Protein AF-A0A143XAM2-F1 (afdb_monomer_lite)

Secondary structure (DSSP, 8-state):
--S-TTS---EEEEEE-GGG-EEEEEE-SSSEEEEEESSS--EEEEEETTEEEETTEEEEEE--TTEEEEE-TTS-EEEEE--TT-PEE-

Sequence (90 aa):
MFGNNNQPQSGIRTFFGSKGNVSTVFGSSSNMFTVVGSGDHNGAYFRNGNMISGPDGIHTVIGDGPMKTVFGPHGEIHTIIENDFGGTVL

pLDDT: mean 74.68, std 15.08, range [40.94, 92.0]

Foldseek 3Di:
DQDDPPDLPQDKDWDAAPPRKIWIWGDGSAQKIAIDIPDDQGGIWGDDPQWIQDPQGIWGWDDDDQWIWIQDPVGDIWIWGDDVRHTYID

Radius of gyration: 12.22 Å; chains: 1; bounding box: 31×24×29 Å

Structure (mmCIF, N/CA/C/O backbone):
data_AF-A0A143XAM2-F1
#
_entry.id   AF-A0A143XAM2-F1
#
loop_
_atom_site.group_PDB
_atom_site.id
_atom_site.type_symbol
_atom_site.label_atom_id
_atom_site.label_alt_id
_atom_site.label_comp_id
_atom_site.label_asym_id
_atom_site.label_entity_id
_atom_site.label_seq_id
_atom_site.pdbx_PDB_ins_code
_atom_site.Cartn_x
_atom_site.Cartn_y
_atom_site.Cartn_z
_atom_site.occupancy
_atom_site.B_iso_or_equiv
_atom_site.auth_seq_id
_atom_site.auth_comp_id
_atom_site.auth_asym_id
_atom_site.auth_atom_id
_atom_site.pdbx_PDB_model_num
ATOM 1 N N . MET A 1 1 ? -2.419 0.609 10.483 1.00 51.78 1 MET A N 1
ATOM 2 C CA . MET A 1 1 ? -2.346 0.520 9.001 1.00 51.78 1 MET A CA 1
ATOM 3 C C . MET A 1 1 ? -2.132 -0.904 8.545 1.00 51.78 1 MET A C 1
ATOM 5 O O . MET A 1 1 ? -2.719 -1.291 7.543 1.00 51.78 1 MET A O 1
ATOM 9 N N . PHE A 1 2 ? -1.423 -1.704 9.338 1.00 51.66 2 PHE A N 1
ATOM 10 C CA . PHE A 1 2 ? -1.501 -3.148 9.241 1.00 51.66 2 PHE A CA 1
ATOM 11 C C . PHE A 1 2 ? -2.050 -3.799 10.522 1.00 51.66 2 PHE A C 1
ATOM 13 O O . PHE A 1 2 ? -2.503 -4.937 10.455 1.00 51.66 2 PHE A O 1
ATOM 20 N N . GLY A 1 3 ? -2.127 -3.055 11.627 1.00 41.06 3 GLY A N 1
ATOM 21 C CA . GLY A 1 3 ? -2.806 -3.459 12.862 1.00 41.06 3 GLY A CA 1
ATOM 22 C C . GLY A 1 3 ? -4.297 -3.829 12.755 1.00 41.06 3 GLY A C 1
ATOM 23 O O . GLY A 1 3 ? -4.972 -3.544 11.765 1.00 41.06 3 GLY A O 1
ATOM 24 N N . ASN A 1 4 ? -4.754 -4.489 13.823 1.00 40.94 4 ASN A N 1
ATOM 25 C CA . ASN A 1 4 ? -6.019 -5.206 14.006 1.00 40.94 4 ASN A CA 1
ATOM 26 C C . ASN A 1 4 ? -7.280 -4.437 13.547 1.00 40.94 4 ASN A C 1
ATOM 28 O O . ASN A 1 4 ? -7.440 -3.248 13.815 1.00 40.94 4 ASN A O 1
ATOM 32 N N . ASN A 1 5 ? -8.214 -5.161 12.926 1.00 46.66 5 ASN A N 1
ATOM 33 C CA . ASN A 1 5 ? -9.402 -4.664 12.215 1.00 46.66 5 ASN A CA 1
ATOM 34 C C . ASN A 1 5 ? -10.501 -4.077 13.137 1.00 46.66 5 ASN A C 1
ATOM 36 O O . ASN A 1 5 ? -11.595 -3.776 12.670 1.00 46.66 5 ASN A O 1
ATOM 40 N N . ASN A 1 6 ? -10.224 -3.924 14.438 1.00 41.03 6 ASN A N 1
ATOM 41 C CA . ASN A 1 6 ? -11.198 -3.559 15.475 1.00 41.03 6 ASN A CA 1
ATOM 42 C C . ASN A 1 6 ? -11.092 -2.109 15.978 1.00 41.03 6 ASN A C 1
ATOM 44 O O . ASN A 1 6 ? -11.759 -1.752 16.947 1.00 41.03 6 ASN A O 1
ATOM 48 N N . GLN A 1 7 ? -10.296 -1.249 15.338 1.00 45.28 7 GLN A N 1
ATOM 49 C CA . GLN A 1 7 ? -10.312 0.188 15.623 1.00 45.28 7 GLN A CA 1
ATOM 50 C C . GLN A 1 7 ? -10.464 0.994 14.330 1.00 45.28 7 GLN A C 1
ATOM 52 O O . GLN A 1 7 ? -9.670 0.801 13.406 1.00 45.28 7 GLN A O 1
ATOM 57 N N . PRO A 1 8 ? -11.426 1.934 14.253 1.00 43.12 8 PRO A N 1
ATOM 58 C CA . PRO A 1 8 ? -11.498 2.882 13.153 1.00 43.12 8 PRO A CA 1
ATOM 59 C C . PRO A 1 8 ? -10.297 3.829 13.260 1.00 43.12 8 PRO A C 1
ATOM 61 O O . PRO A 1 8 ? -10.344 4.857 13.929 1.00 43.12 8 PRO A O 1
ATOM 64 N N . GLN A 1 9 ? -9.177 3.463 12.636 1.00 55.53 9 GLN A N 1
ATOM 65 C CA . GLN A 1 9 ? -7.953 4.263 12.627 1.00 55.53 9 GLN A CA 1
ATOM 66 C C . GLN A 1 9 ? -8.054 5.403 11.599 1.00 55.53 9 GLN A C 1
ATOM 68 O O . GLN A 1 9 ? -7.260 5.469 10.661 1.00 55.53 9 GLN A O 1
ATOM 73 N N . SER A 1 10 ? -9.008 6.319 11.790 1.00 56.28 10 SER A N 1
ATOM 74 C CA . SER A 1 10 ? -8.892 7.661 11.212 1.00 56.28 10 SER A CA 1
ATOM 75 C C . SER A 1 10 ? -7.705 8.346 11.887 1.00 56.28 10 SER A C 1
ATOM 77 O O . SER A 1 10 ? -7.696 8.491 13.109 1.00 56.28 10 SER A O 1
ATOM 79 N N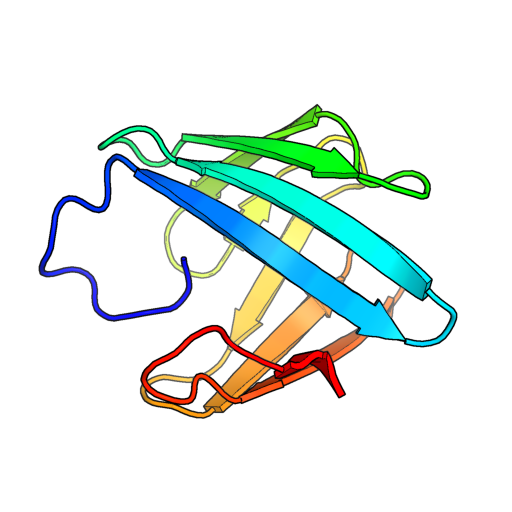 . GLY A 1 11 ? -6.675 8.718 11.129 1.00 69.94 11 GLY A N 1
ATOM 80 C CA . GLY A 1 11 ? -5.473 9.306 11.714 1.00 69.94 11 GLY A CA 1
ATOM 81 C C . GLY A 1 11 ? -4.318 9.486 10.737 1.00 69.94 11 GLY A C 1
ATOM 82 O O . GLY A 1 11 ? -4.225 8.810 9.711 1.00 69.94 11 GLY A O 1
ATOM 83 N N . ILE A 1 12 ? -3.425 10.407 11.093 1.00 78.50 12 ILE A N 1
ATOM 84 C CA . ILE A 1 12 ? -2.189 10.699 10.366 1.00 78.50 12 ILE A CA 1
ATOM 85 C C . ILE A 1 12 ? -1.067 9.879 11.005 1.00 78.50 12 ILE A C 1
ATOM 87 O O . ILE A 1 12 ? -0.912 9.890 12.226 1.00 78.50 12 ILE A O 1
ATOM 91 N N . ARG A 1 13 ? -0.288 9.159 10.197 1.00 76.75 13 ARG A N 1
ATOM 92 C CA . ARG A 1 13 ? 0.908 8.431 10.646 1.00 76.75 13 ARG A CA 1
ATOM 93 C C . ARG A 1 13 ? 2.089 8.764 9.755 1.00 76.75 13 ARG A C 1
ATOM 95 O O . ARG A 1 13 ? 1.962 8.686 8.540 1.00 76.75 13 ARG A O 1
ATOM 102 N N . THR A 1 14 ? 3.235 9.063 10.350 1.00 78.06 14 THR A N 1
ATOM 103 C CA . THR A 1 14 ? 4.485 9.283 9.617 1.00 78.06 14 THR A CA 1
ATOM 104 C C . THR A 1 14 ? 5.428 8.111 9.859 1.00 78.06 14 THR A C 1
ATOM 106 O O . THR A 1 14 ? 5.632 7.702 10.999 1.00 78.06 14 THR A O 1
ATOM 109 N N . PHE A 1 15 ? 5.981 7.570 8.780 1.00 74.44 15 PHE A N 1
ATOM 110 C CA . PHE A 1 15 ? 6.932 6.470 8.759 1.00 74.44 15 PHE A CA 1
ATOM 111 C C . PHE A 1 15 ? 8.276 6.980 8.246 1.00 74.44 15 PHE A C 1
ATOM 113 O O . PHE A 1 15 ? 8.352 7.660 7.218 1.00 74.44 15 PHE A O 1
ATOM 120 N N . PHE A 1 16 ? 9.337 6.619 8.959 1.00 74.25 16 PHE A N 1
ATOM 121 C CA . PHE A 1 16 ? 10.712 6.959 8.617 1.00 74.25 16 PHE A CA 1
ATOM 122 C C . PHE A 1 16 ? 11.402 5.696 8.104 1.00 74.25 16 PHE A C 1
ATOM 124 O O . PHE A 1 16 ? 11.579 4.728 8.840 1.00 74.25 16 PHE A O 1
ATOM 131 N N . GLY A 1 17 ? 11.729 5.693 6.816 1.00 66.88 17 GLY A N 1
ATOM 132 C CA . GLY A 1 17 ? 12.420 4.611 6.132 1.00 66.88 17 GLY A CA 1
ATOM 133 C C . GLY A 1 17 ? 13.938 4.785 6.130 1.00 66.88 17 GLY A C 1
ATOM 134 O O . GLY A 1 17 ? 14.496 5.802 6.553 1.00 66.88 17 GLY A O 1
ATOM 135 N N . SER A 1 18 ? 14.630 3.776 5.606 1.00 68.44 18 SER A N 1
ATOM 136 C CA . SER A 1 18 ? 16.081 3.819 5.433 1.00 68.44 18 SER A CA 1
ATOM 137 C C . SER A 1 18 ? 16.504 4.931 4.459 1.00 68.44 18 SER A C 1
ATOM 139 O O . SER A 1 18 ? 15.731 5.372 3.605 1.00 68.44 18 SER A O 1
ATOM 141 N N . LYS A 1 19 ? 17.751 5.405 4.592 1.00 73.88 19 LYS A N 1
ATOM 142 C CA . LYS A 1 19 ? 18.346 6.463 3.747 1.00 73.88 19 LYS A CA 1
ATOM 143 C C . LYS A 1 19 ? 17.616 7.819 3.799 1.00 73.88 19 LYS A C 1
ATOM 145 O O . LYS A 1 19 ? 17.680 8.584 2.844 1.00 73.88 19 LYS A O 1
ATOM 150 N N . GLY A 1 20 ? 16.945 8.125 4.911 1.00 70.25 20 GLY A N 1
ATOM 151 C CA . GLY A 1 20 ? 16.261 9.408 5.108 1.00 70.25 20 GLY A CA 1
ATOM 152 C C . GLY A 1 20 ? 14.924 9.523 4.375 1.00 70.25 20 GLY A C 1
ATOM 153 O O . GLY A 1 20 ? 14.387 10.622 4.269 1.00 70.25 20 GLY A O 1
ATOM 154 N N . ASN A 1 21 ? 14.384 8.407 3.875 1.00 76.44 21 ASN A N 1
ATOM 155 C CA . ASN A 1 21 ? 13.055 8.398 3.282 1.00 76.44 21 ASN A CA 1
ATOM 156 C C . ASN A 1 21 ? 11.988 8.650 4.348 1.00 76.44 21 ASN A C 1
ATOM 158 O O . ASN A 1 21 ? 12.028 8.056 5.424 1.00 76.44 21 ASN A O 1
ATOM 162 N N . VAL A 1 22 ? 11.011 9.497 4.043 1.00 77.38 22 VAL A N 1
ATOM 163 C CA . VAL A 1 22 ? 9.895 9.796 4.946 1.00 77.38 22 VAL A CA 1
ATOM 164 C C . VAL A 1 22 ? 8.602 9.695 4.161 1.00 77.38 22 VAL A C 1
ATOM 166 O O . VAL A 1 22 ? 8.482 10.263 3.078 1.00 77.38 22 VAL A O 1
ATOM 169 N N . SER A 1 23 ? 7.629 8.981 4.716 1.00 80.69 23 SER A N 1
ATOM 170 C CA . SER A 1 23 ? 6.279 8.896 4.170 1.00 80.69 23 SER A CA 1
ATOM 171 C C . SER A 1 23 ? 5.258 9.211 5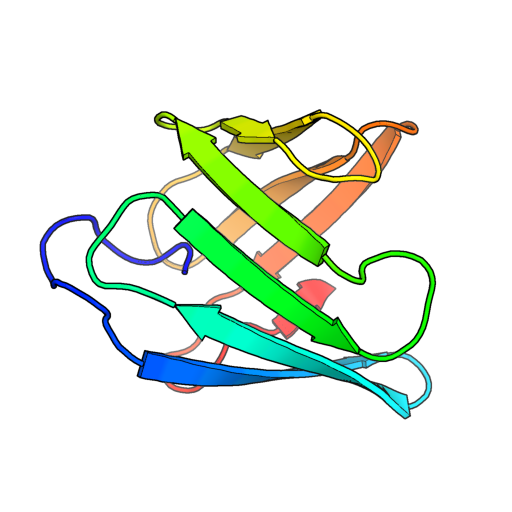.252 1.00 80.69 23 SER A C 1
ATOM 173 O O . SER A 1 23 ? 5.379 8.791 6.396 1.00 80.69 23 SER A O 1
ATOM 175 N N . THR A 1 24 ? 4.250 9.993 4.907 1.00 82.31 24 THR A N 1
ATOM 176 C CA . THR A 1 24 ? 3.116 10.312 5.764 1.00 82.31 24 THR A CA 1
ATOM 177 C C . THR A 1 24 ? 1.876 9.721 5.141 1.00 82.31 24 THR A C 1
ATOM 179 O O . THR A 1 24 ? 1.616 9.899 3.954 1.00 82.31 24 THR A O 1
ATOM 182 N N . VAL A 1 25 ? 1.107 9.012 5.953 1.00 81.50 25 VAL A N 1
ATOM 183 C CA . VAL A 1 25 ? -0.115 8.362 5.531 1.00 81.50 25 VAL A CA 1
ATOM 184 C C . VAL A 1 25 ? -1.301 8.970 6.253 1.00 81.50 25 VAL A C 1
ATOM 186 O O . VAL A 1 25 ? -1.371 8.991 7.483 1.00 81.50 25 VAL A O 1
ATOM 189 N N . PHE A 1 26 ? -2.247 9.443 5.456 1.00 81.94 26 PHE A N 1
ATOM 190 C CA . PHE A 1 26 ? -3.514 10.008 5.880 1.00 81.94 26 PHE A CA 1
ATOM 191 C C . PHE A 1 26 ? -4.569 8.909 5.764 1.00 81.94 26 PHE A C 1
ATOM 193 O O . PHE A 1 26 ? -5.067 8.618 4.675 1.00 81.94 26 PHE A O 1
ATOM 200 N N . GLY A 1 27 ? -4.853 8.238 6.881 1.00 73.62 27 GLY A N 1
ATOM 201 C C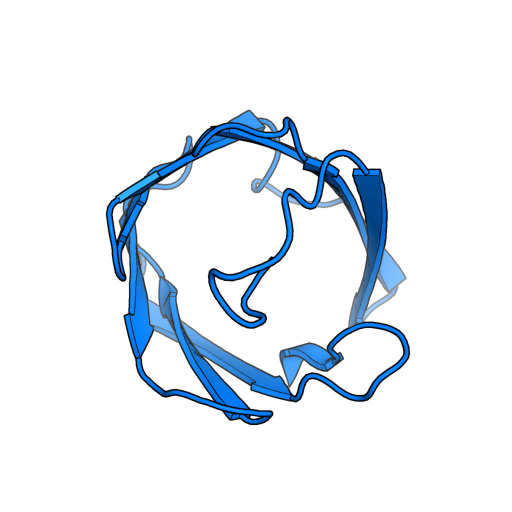A . GLY A 1 27 ? -5.889 7.215 6.955 1.00 73.62 27 GLY A CA 1
ATOM 202 C C . GLY A 1 27 ? -7.259 7.845 7.171 1.00 73.62 27 GLY A C 1
ATOM 203 O O . GLY A 1 27 ? -7.452 8.585 8.137 1.00 73.62 27 GLY A O 1
ATOM 204 N N . SER A 1 28 ? -8.212 7.528 6.298 1.00 63.41 28 SER A N 1
ATOM 205 C CA . SER A 1 28 ? -9.635 7.718 6.580 1.00 63.41 28 SER A CA 1
ATOM 206 C C . SER A 1 28 ? -10.142 6.520 7.396 1.00 63.41 28 SER A C 1
ATOM 208 O O . SER A 1 28 ? -9.535 5.454 7.373 1.00 63.41 28 SER A O 1
ATOM 210 N N . SER A 1 29 ? -11.273 6.644 8.097 1.00 63.59 29 SER A N 1
ATOM 211 C CA . SER A 1 29 ? -11.967 5.508 8.739 1.00 63.59 29 SER A CA 1
ATOM 212 C C . SER A 1 29 ? -12.472 4.444 7.745 1.00 63.59 29 SER A C 1
ATOM 214 O O . SER A 1 29 ? -13.103 3.469 8.149 1.00 63.59 29 SER A O 1
ATOM 216 N N . SER A 1 30 ? -12.209 4.637 6.453 1.00 69.56 30 SER A N 1
ATOM 217 C CA . SER A 1 30 ? -12.519 3.735 5.352 1.00 69.56 30 SER A CA 1
ATOM 218 C C . SER A 1 30 ? -11.309 2.881 4.944 1.00 69.56 30 SER A C 1
ATOM 220 O O . SER A 1 30 ? -10.200 3.023 5.450 1.00 69.56 30 SER A O 1
ATOM 222 N N . ASN A 1 31 ? -11.519 2.012 3.957 1.00 83.88 31 ASN A N 1
ATOM 223 C CA . ASN A 1 31 ? -10.470 1.227 3.306 1.00 83.88 31 ASN A CA 1
ATOM 224 C C . AS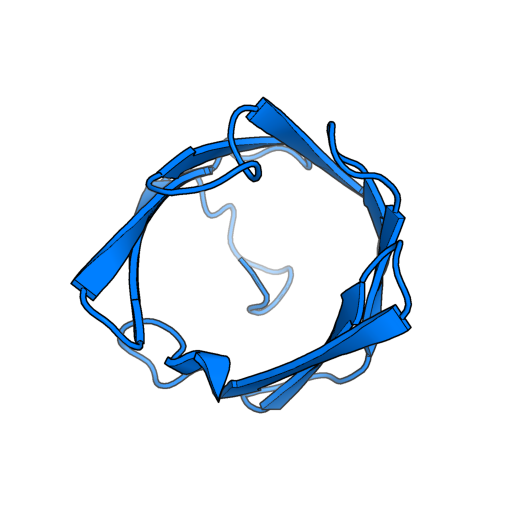N A 1 31 ? -9.493 2.064 2.452 1.00 83.88 31 ASN A C 1
ATOM 226 O O . ASN A 1 31 ? -8.601 1.495 1.827 1.00 83.88 31 ASN A O 1
ATOM 230 N N . MET A 1 32 ? -9.667 3.386 2.385 1.00 85.81 32 MET A N 1
ATOM 231 C CA . MET A 1 32 ? -8.854 4.288 1.574 1.00 85.81 32 MET A CA 1
ATOM 232 C C . MET A 1 32 ? -7.883 5.091 2.442 1.00 85.81 32 MET A C 1
ATOM 234 O O . MET A 1 32 ? -8.234 5.592 3.514 1.00 85.81 32 MET A O 1
ATOM 238 N N . PHE A 1 33 ? -6.664 5.267 1.945 1.00 86.56 33 PHE A N 1
ATOM 239 C CA . PHE A 1 33 ? -5.662 6.124 2.560 1.00 86.56 33 PHE A CA 1
ATOM 240 C C . PHE A 1 33 ? -4.775 6.790 1.517 1.00 86.56 33 PHE A C 1
ATOM 242 O O . PHE A 1 33 ? -4.538 6.236 0.449 1.00 86.56 33 PHE A O 1
ATOM 249 N N . THR A 1 34 ? -4.258 7.970 1.839 1.00 87.06 34 THR A N 1
ATOM 250 C CA . THR A 1 34 ? -3.332 8.695 0.961 1.00 87.06 34 THR A CA 1
ATOM 251 C C . THR A 1 34 ? -1.935 8.643 1.545 1.00 87.06 34 THR A C 1
ATOM 253 O O . THR A 1 34 ? -1.757 8.965 2.718 1.00 87.06 34 THR A O 1
ATOM 256 N N . VAL A 1 35 ? -0.949 8.267 0.737 1.00 86.06 35 VAL A N 1
ATOM 257 C CA . VAL A 1 35 ? 0.473 8.293 1.091 1.00 86.06 35 VAL A CA 1
ATOM 258 C C . VAL A 1 35 ? 1.122 9.490 0.402 1.00 86.06 35 VAL A C 1
ATOM 260 O O . VAL A 1 35 ? 0.930 9.708 -0.794 1.00 86.06 35 VAL A O 1
ATOM 263 N N . VAL A 1 36 ? 1.877 10.272 1.170 1.00 85.19 36 VAL A N 1
ATOM 264 C CA . VAL A 1 36 ? 2.705 11.381 0.686 1.00 85.19 36 VAL A CA 1
ATOM 265 C C . VAL A 1 36 ? 4.112 11.204 1.243 1.00 85.19 36 VAL A C 1
ATOM 267 O O . VAL A 1 36 ? 4.290 11.193 2.458 1.00 85.19 36 VAL A O 1
ATOM 270 N N . GLY A 1 37 ? 5.121 11.066 0.393 1.00 77.31 37 GLY A N 1
ATOM 271 C CA . GLY A 1 37 ? 6.490 10.816 0.823 1.00 77.31 37 GLY A CA 1
ATOM 272 C C . GLY A 1 37 ? 7.528 10.915 -0.287 1.00 77.31 37 GLY A C 1
ATOM 273 O O . GLY A 1 37 ? 7.243 11.324 -1.413 1.00 77.31 37 GLY A O 1
ATOM 274 N N . SER A 1 38 ? 8.758 10.547 0.058 1.00 67.19 38 SER A N 1
ATOM 275 C CA . SER A 1 38 ? 9.867 10.453 -0.889 1.00 67.19 38 SER A CA 1
ATOM 276 C C . SER A 1 38 ? 9.767 9.187 -1.759 1.00 67.19 38 SER A C 1
ATOM 278 O O . SER A 1 38 ? 9.486 8.097 -1.258 1.00 67.19 38 SER A O 1
ATOM 280 N N . GLY A 1 39 ? 10.016 9.334 -3.067 1.00 68.12 39 GLY A N 1
ATOM 281 C CA . GLY A 1 39 ? 9.929 8.262 -4.072 1.00 68.12 39 GLY A CA 1
ATOM 282 C C . GLY A 1 39 ? 8.599 8.228 -4.841 1.00 68.12 39 GLY A C 1
ATOM 283 O O . GLY A 1 39 ? 7.831 9.189 -4.812 1.00 68.12 39 GLY A O 1
ATOM 284 N N . ASP A 1 40 ? 8.329 7.104 -5.511 1.00 66.31 40 ASP A N 1
ATOM 285 C CA . ASP A 1 40 ? 7.193 6.929 -6.437 1.00 66.31 40 ASP A CA 1
ATOM 286 C C . ASP A 1 40 ? 5.893 6.449 -5.754 1.00 66.31 40 ASP A C 1
ATOM 288 O O . ASP A 1 40 ? 4.919 6.097 -6.410 1.00 66.31 40 ASP A O 1
ATOM 292 N N . HIS A 1 41 ? 5.843 6.478 -4.420 1.00 72.19 41 HIS A N 1
ATOM 293 C CA . HIS A 1 41 ? 4.732 5.945 -3.613 1.00 72.19 41 HIS A CA 1
ATOM 294 C C . HIS A 1 41 ? 3.669 7.003 -3.259 1.00 72.19 41 HIS A C 1
ATOM 296 O O . HIS A 1 41 ? 2.952 6.882 -2.263 1.00 72.19 41 HIS A O 1
ATOM 302 N N . ASN A 1 42 ? 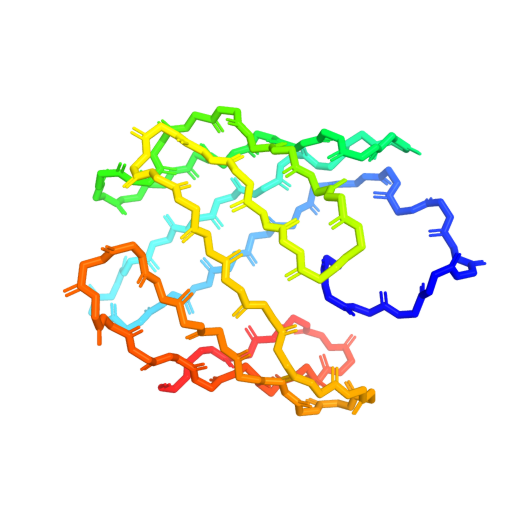3.607 8.095 -4.025 1.00 84.56 42 ASN A N 1
ATOM 303 C CA . ASN A 1 42 ? 2.670 9.189 -3.790 1.00 84.56 42 ASN A CA 1
ATOM 304 C C . ASN A 1 42 ? 1.311 8.877 -4.415 1.00 84.56 42 ASN A C 1
ATOM 306 O O . ASN A 1 42 ? 1.199 8.743 -5.632 1.00 84.56 42 ASN A O 1
ATOM 310 N N . GLY A 1 43 ? 0.258 8.843 -3.599 1.00 87.81 43 GLY A N 1
ATOM 311 C CA . GLY A 1 43 ? -1.107 8.752 -4.104 1.00 87.81 43 GL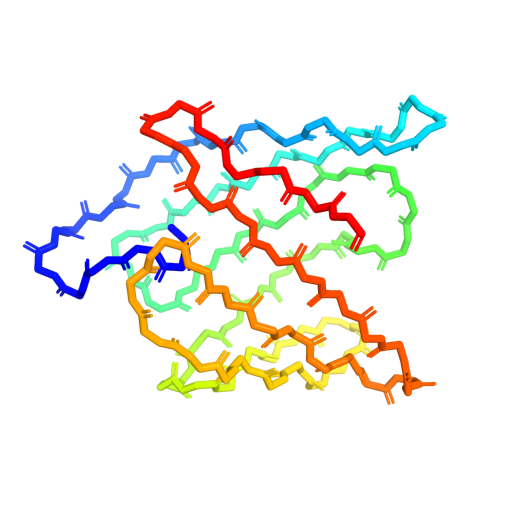Y A CA 1
ATOM 312 C C . GLY A 1 43 ? -2.089 8.067 -3.169 1.00 87.81 43 GLY A C 1
ATOM 313 O O . GLY A 1 43 ? -1.842 7.887 -1.975 1.00 87.81 43 GLY A O 1
ATOM 314 N N . ALA A 1 44 ? -3.251 7.743 -3.729 1.00 88.62 44 ALA A N 1
ATOM 315 C CA . ALA A 1 44 ? -4.338 7.095 -3.017 1.00 88.62 44 ALA A CA 1
ATOM 316 C C . ALA A 1 44 ? -4.233 5.573 -3.127 1.00 88.62 44 ALA A C 1
ATOM 318 O O . ALA A 1 44 ? -4.096 5.026 -4.220 1.00 88.62 44 ALA A O 1
ATOM 319 N N . TYR A 1 45 ? -4.366 4.911 -1.987 1.00 88.00 45 TYR A N 1
ATOM 320 C CA . TYR A 1 45 ? -4.321 3.469 -1.841 1.00 88.00 45 TYR A CA 1
ATOM 321 C C . TYR A 1 45 ? -5.641 2.952 -1.274 1.00 88.00 45 TYR A C 1
ATOM 323 O O . TYR A 1 45 ? -6.262 3.581 -0.412 1.00 88.00 45 TYR A O 1
ATOM 331 N N . PHE A 1 46 ? -6.047 1.775 -1.740 1.00 89.31 46 PHE A N 1
ATOM 332 C CA . PHE A 1 46 ? -7.274 1.096 -1.339 1.00 89.31 46 PHE A CA 1
ATOM 333 C C . PHE A 1 46 ? -6.951 -0.296 -0.818 1.00 89.31 46 PHE A C 1
ATOM 335 O O . PHE A 1 46 ? -6.343 -1.104 -1.517 1.00 89.31 46 PHE A O 1
ATOM 342 N N . ARG A 1 47 ? -7.386 -0.600 0.403 1.00 86.38 47 ARG A N 1
ATOM 343 C CA . ARG A 1 47 ? -7.222 -1.915 1.017 1.00 86.38 47 ARG A CA 1
ATOM 344 C C . ARG A 1 47 ? -8.477 -2.761 0.835 1.00 86.38 47 ARG A C 1
ATOM 346 O O . ARG A 1 47 ? -9.563 -2.368 1.247 1.00 86.38 47 ARG A O 1
ATOM 353 N N . ASN A 1 48 ? -8.322 -3.958 0.288 1.00 86.81 48 ASN A N 1
ATOM 354 C CA . ASN A 1 48 ? -9.368 -4.972 0.252 1.00 86.81 48 ASN A CA 1
ATOM 355 C C . ASN A 1 48 ? -8.822 -6.279 0.838 1.00 86.81 48 ASN A C 1
ATOM 357 O O . ASN A 1 48 ? -8.061 -7.002 0.193 1.00 86.81 48 ASN A O 1
ATOM 361 N N . GLY A 1 49 ? -9.156 -6.543 2.104 1.00 85.94 49 GLY A N 1
ATOM 362 C CA . GLY A 1 49 ? -8.581 -7.648 2.869 1.00 85.94 49 GLY A CA 1
ATOM 363 C C . GLY A 1 49 ? -7.056 -7.535 2.982 1.00 85.94 49 GLY A C 1
ATOM 364 O O . GLY A 1 49 ? -6.530 -6.612 3.617 1.00 85.94 49 GLY A O 1
ATOM 365 N N . ASN A 1 50 ? -6.363 -8.484 2.353 1.00 88.12 50 ASN A N 1
ATOM 366 C CA . ASN A 1 50 ? -4.903 -8.585 2.342 1.00 88.12 50 ASN A CA 1
ATOM 367 C C . ASN A 1 50 ? -4.256 -7.873 1.146 1.00 88.12 50 ASN A C 1
ATOM 369 O O . ASN A 1 50 ? -3.035 -7.787 1.089 1.00 88.12 50 ASN A O 1
ATOM 373 N N . MET A 1 51 ? -5.044 -7.363 0.199 1.00 90.25 51 MET A N 1
ATOM 374 C CA . MET A 1 51 ? -4.527 -6.634 -0.957 1.00 90.25 51 MET A CA 1
ATOM 375 C C . MET A 1 51 ? -4.612 -5.129 -0.725 1.00 90.25 51 MET A C 1
ATOM 377 O O . MET A 1 51 ? -5.594 -4.630 -0.169 1.00 90.25 51 MET A O 1
ATOM 381 N N . ILE A 1 52 ? -3.604 -4.401 -1.189 1.00 89.56 52 ILE A N 1
ATOM 382 C CA . ILE A 1 52 ? -3.574 -2.942 -1.221 1.00 89.56 52 ILE A CA 1
ATOM 383 C C . ILE A 1 52 ? -3.305 -2.528 -2.667 1.00 89.56 52 ILE A C 1
ATOM 385 O O . ILE A 1 52 ? -2.267 -2.859 -3.222 1.00 89.56 52 ILE A O 1
ATOM 389 N N . SER A 1 53 ? -4.246 -1.829 -3.291 1.00 90.62 53 SER A N 1
ATOM 390 C CA . SER A 1 53 ? -4.097 -1.296 -4.650 1.00 90.62 53 SER A CA 1
ATOM 391 C C . SER A 1 53 ? -3.704 0.173 -4.591 1.00 90.62 53 SER A C 1
ATOM 393 O O . SER A 1 53 ? -4.331 0.928 -3.849 1.00 90.62 53 SER A O 1
ATOM 395 N N . GLY A 1 54 ? -2.708 0.577 -5.372 1.00 89.62 54 GLY A N 1
ATOM 396 C CA . GLY A 1 54 ? -2.218 1.949 -5.442 1.00 89.62 54 GLY A CA 1
ATOM 397 C C . GLY A 1 54 ? -1.719 2.341 -6.834 1.00 89.62 54 GLY A C 1
ATOM 398 O O . GLY A 1 54 ? -1.846 1.560 -7.779 1.00 89.62 54 GLY A O 1
ATOM 399 N N . PRO A 1 55 ? -1.156 3.554 -6.967 1.00 87.06 55 PRO A N 1
ATOM 400 C CA . PRO A 1 55 ? -0.646 4.082 -8.236 1.00 87.06 55 PRO A CA 1
ATOM 401 C C . PRO A 1 55 ? 0.481 3.235 -8.838 1.00 87.06 55 PRO A C 1
ATOM 403 O O . PRO A 1 55 ? 0.638 3.191 -10.053 1.00 87.06 55 PRO A O 1
ATOM 406 N N . ASP A 1 56 ? 1.247 2.564 -7.982 1.00 86.06 56 ASP A N 1
ATOM 407 C CA . ASP A 1 56 ? 2.383 1.712 -8.317 1.00 86.06 56 ASP A CA 1
ATOM 408 C C . ASP A 1 56 ? 1.995 0.240 -8.537 1.00 86.06 56 ASP A C 1
ATOM 410 O O . ASP A 1 56 ? 2.817 -0.543 -9.000 1.00 86.06 56 ASP A O 1
ATOM 414 N N . GLY A 1 57 ? 0.744 -0.143 -8.256 1.00 90.25 57 GLY A N 1
ATOM 415 C CA . GLY A 1 57 ? 0.216 -1.485 -8.500 1.00 90.25 57 GLY A CA 1
ATOM 416 C C . GLY A 1 57 ? -0.432 -2.130 -7.274 1.00 90.25 57 GLY A C 1
ATOM 417 O O . GLY A 1 57 ? -0.930 -1.452 -6.373 1.00 90.25 57 GLY A O 1
ATOM 418 N N . ILE A 1 58 ? -0.490 -3.465 -7.269 1.00 91.62 58 ILE A N 1
ATOM 419 C CA . ILE A 1 58 ? -1.118 -4.253 -6.201 1.00 91.62 58 ILE A CA 1
ATOM 420 C C . ILE A 1 58 ? -0.044 -4.825 -5.278 1.00 91.62 58 ILE A C 1
ATOM 422 O O . ILE A 1 58 ? 0.828 -5.572 -5.712 1.00 91.62 58 ILE A O 1
ATOM 426 N N . HIS A 1 59 ? -0.180 -4.535 -3.990 1.00 90.50 59 HIS A N 1
ATOM 427 C CA . HIS A 1 59 ? 0.613 -5.096 -2.905 1.00 90.50 59 HIS A CA 1
ATOM 428 C C . HIS A 1 59 ? -0.188 -6.171 -2.168 1.00 90.50 59 HIS A C 1
ATOM 430 O O . HIS A 1 59 ? -1.386 -6.001 -1.926 1.00 90.50 59 HIS A O 1
ATOM 436 N N . THR A 1 60 ? 0.465 -7.256 -1.758 1.00 92.00 60 THR A N 1
ATOM 437 C CA . THR A 1 60 ? -0.148 -8.327 -0.956 1.00 92.00 60 THR A CA 1
ATOM 438 C C . THR A 1 60 ? 0.492 -8.393 0.422 1.00 92.00 60 THR A C 1
ATOM 440 O O . THR A 1 60 ? 1.701 -8.555 0.544 1.00 92.00 60 THR A O 1
ATOM 443 N N . VAL A 1 61 ? -0.326 -8.308 1.466 1.00 88.62 61 VAL A N 1
ATOM 444 C CA . VAL A 1 61 ? 0.088 -8.394 2.868 1.00 88.62 61 VAL A CA 1
ATOM 445 C C . VAL A 1 61 ? -0.221 -9.789 3.401 1.00 88.62 61 VAL A C 1
ATOM 447 O O . VAL A 1 61 ? -1.377 -10.209 3.427 1.00 88.62 61 VAL A O 1
ATOM 450 N N . ILE A 1 62 ? 0.801 -10.499 3.866 1.00 88.94 62 ILE A N 1
ATOM 451 C CA . ILE A 1 62 ? 0.680 -11.812 4.503 1.00 88.94 62 ILE A CA 1
ATOM 452 C C . ILE A 1 62 ? 1.148 -11.704 5.954 1.00 88.94 62 ILE A C 1
ATOM 454 O O . ILE A 1 62 ? 2.176 -11.093 6.240 1.00 88.94 62 ILE A O 1
ATOM 458 N N . GLY A 1 63 ? 0.392 -12.316 6.864 1.00 80.88 63 GLY A N 1
ATOM 459 C CA . GLY A 1 63 ? 0.709 -12.364 8.289 1.00 80.88 63 GLY A CA 1
ATOM 460 C C . GLY A 1 63 ? -0.242 -11.545 9.160 1.00 80.88 63 GLY A C 1
ATOM 461 O O . GLY A 1 63 ? -0.788 -10.504 8.771 1.00 80.88 63 GLY A O 1
ATOM 462 N N . ASP A 1 64 ? -0.442 -12.045 10.370 1.00 71.06 64 ASP A N 1
ATOM 463 C CA . ASP A 1 64 ? -1.226 -11.445 11.435 1.00 71.06 64 ASP A CA 1
ATOM 464 C C . ASP A 1 64 ? -0.343 -11.119 12.654 1.00 71.06 64 ASP A C 1
ATOM 466 O O . ASP A 1 64 ? 0.756 -11.642 12.820 1.00 71.06 64 ASP A O 1
ATOM 470 N N . GLY A 1 65 ? -0.800 -10.187 13.494 1.00 71.94 65 GLY A N 1
ATOM 471 C CA . GLY A 1 65 ? -0.029 -9.740 14.659 1.00 71.94 65 GLY A CA 1
ATOM 472 C C . GLY A 1 65 ? 1.103 -8.745 14.335 1.00 71.94 65 GLY A C 1
ATOM 473 O O . GLY A 1 65 ? 0.971 -7.967 13.386 1.00 71.94 65 GLY A O 1
ATOM 474 N N . PRO A 1 66 ? 2.178 -8.707 15.149 1.00 74.56 66 PRO A N 1
ATOM 475 C CA . PRO A 1 66 ? 3.203 -7.656 15.117 1.00 74.56 66 PRO A CA 1
ATOM 476 C C . PRO A 1 66 ? 4.190 -7.785 13.952 1.00 74.56 66 PRO A C 1
ATOM 478 O O . PRO A 1 66 ? 4.989 -6.882 13.732 1.00 74.56 66 PRO A O 1
ATOM 481 N N . MET A 1 67 ? 4.161 -8.889 13.203 1.00 80.31 67 MET A N 1
ATOM 482 C CA . MET A 1 67 ? 5.038 -9.120 12.057 1.00 80.31 67 MET A CA 1
ATOM 483 C C . MET A 1 67 ? 4.211 -9.411 10.814 1.00 80.31 67 MET A C 1
ATOM 485 O O . MET A 1 67 ? 3.296 -10.232 10.845 1.00 80.31 67 MET A O 1
ATOM 489 N N . LYS A 1 68 ? 4.530 -8.733 9.711 1.00 85.12 68 LYS A N 1
ATOM 490 C CA . LYS A 1 68 ? 3.831 -8.880 8.432 1.00 85.12 68 LYS A CA 1
ATOM 491 C C . LYS A 1 68 ? 4.811 -8.787 7.283 1.00 85.12 68 LYS A C 1
ATOM 493 O O . LYS A 1 68 ? 5.760 -8.012 7.336 1.00 85.12 68 LYS A O 1
ATOM 498 N N . THR A 1 69 ? 4.537 -9.521 6.220 1.00 87.62 69 THR A N 1
ATOM 499 C CA . THR A 1 69 ? 5.297 -9.456 4.975 1.00 87.62 69 THR A CA 1
ATOM 500 C C . THR A 1 69 ? 4.442 -8.798 3.904 1.00 87.62 69 THR A C 1
ATOM 502 O O . THR A 1 69 ? 3.279 -9.158 3.728 1.00 87.62 69 THR A O 1
ATOM 505 N N . VAL A 1 70 ? 5.011 -7.833 3.190 1.00 88.31 70 VAL A N 1
ATOM 506 C CA . VAL A 1 70 ? 4.378 -7.153 2.060 1.00 88.31 70 VAL A CA 1
ATOM 507 C C . VAL A 1 70 ? 5.129 -7.520 0.790 1.00 88.31 70 VAL A C 1
ATOM 509 O O . VAL A 1 70 ? 6.334 -7.304 0.701 1.00 88.31 70 VAL A O 1
ATOM 512 N N . PHE A 1 71 ? 4.408 -8.076 -0.176 1.00 90.31 71 PHE A N 1
ATOM 513 C CA . PHE A 1 71 ? 4.881 -8.330 -1.532 1.00 90.31 71 PHE A CA 1
ATOM 514 C C . PHE A 1 71 ? 4.404 -7.192 -2.421 1.00 90.31 71 PHE A C 1
ATOM 516 O O . PHE A 1 71 ? 3.194 -6.962 -2.493 1.00 90.31 71 PHE A O 1
ATOM 523 N N . GLY A 1 72 ? 5.327 -6.485 -3.063 1.00 89.50 72 GLY A N 1
ATOM 524 C CA . GLY A 1 72 ? 4.998 -5.374 -3.943 1.00 89.50 72 GLY A CA 1
ATOM 525 C C . GLY A 1 72 ? 4.836 -5.774 -5.413 1.00 89.50 72 GLY A C 1
ATOM 526 O O . GLY A 1 72 ? 5.171 -6.896 -5.814 1.00 89.50 72 GLY A O 1
ATOM 527 N N . PRO A 1 73 ? 4.294 -4.853 -6.221 1.00 86.62 73 PRO A N 1
ATOM 528 C CA . PRO A 1 73 ? 3.925 -5.090 -7.612 1.00 86.62 73 PRO A CA 1
ATOM 529 C C . PRO A 1 73 ? 5.105 -5.389 -8.547 1.00 86.62 73 PRO A C 1
ATOM 531 O O . PRO A 1 73 ? 4.885 -5.994 -9.597 1.00 86.62 73 PRO A O 1
ATOM 534 N N . HIS A 1 74 ? 6.341 -5.032 -8.182 1.00 88.00 74 HIS A N 1
ATOM 535 C CA . HIS A 1 74 ? 7.538 -5.268 -9.000 1.00 88.00 74 HIS A CA 1
ATOM 536 C C . HIS A 1 74 ? 8.465 -6.352 -8.424 1.00 88.00 74 HIS A C 1
ATOM 538 O O . HIS A 1 74 ? 9.607 -6.500 -8.859 1.00 88.00 74 HIS A O 1
ATOM 544 N N . GLY A 1 75 ? 7.959 -7.169 -7.493 1.00 84.44 75 GLY A N 1
ATOM 545 C CA . GLY A 1 75 ? 8.690 -8.296 -6.907 1.00 84.44 75 GLY A CA 1
ATOM 546 C C . GLY A 1 75 ? 9.485 -7.951 -5.646 1.00 84.44 75 GLY A C 1
ATOM 547 O O . GLY A 1 75 ? 10.122 -8.836 -5.075 1.00 84.44 75 GLY A O 1
ATOM 548 N N . GLU A 1 76 ? 9.434 -6.701 -5.181 1.00 86.50 76 GLU A N 1
ATOM 549 C CA . GLU A 1 76 ? 9.919 -6.321 -3.855 1.00 86.50 76 GLU A CA 1
ATOM 550 C C . GLU A 1 76 ? 9.204 -7.079 -2.726 1.00 86.50 76 GLU A C 1
ATOM 552 O O . GLU A 1 76 ? 8.011 -7.385 -2.785 1.00 86.50 76 GLU A O 1
ATOM 557 N N . ILE A 1 77 ? 9.961 -7.371 -1.667 1.00 88.19 77 ILE A N 1
ATOM 558 C CA . ILE A 1 77 ? 9.476 -8.033 -0.456 1.00 88.19 77 ILE A CA 1
ATOM 559 C C . ILE A 1 77 ? 9.941 -7.205 0.737 1.00 88.19 77 ILE A C 1
ATOM 561 O O . ILE A 1 77 ? 11.137 -6.973 0.906 1.00 88.19 77 ILE A O 1
ATOM 565 N N . HIS A 1 78 ? 8.996 -6.788 1.573 1.00 83.50 78 HIS A N 1
ATOM 566 C CA . HIS A 1 78 ? 9.247 -5.988 2.767 1.00 83.50 78 HIS A CA 1
ATOM 567 C C . HIS A 1 78 ? 8.730 -6.699 4.009 1.00 83.50 78 HIS A C 1
ATOM 569 O O . HIS A 1 78 ? 7.617 -7.226 4.007 1.00 83.50 78 HIS A O 1
ATOM 575 N N . THR A 1 79 ? 9.506 -6.677 5.093 1.00 82.44 79 THR A N 1
ATOM 576 C CA . THR A 1 79 ? 9.024 -7.149 6.396 1.00 82.44 79 THR A CA 1
ATOM 577 C C . THR A 1 79 ? 8.724 -5.953 7.283 1.00 82.44 79 THR A C 1
ATOM 579 O O . THR A 1 79 ? 9.580 -5.109 7.537 1.00 82.44 79 THR A O 1
ATOM 582 N N . ILE A 1 80 ? 7.486 -5.885 7.756 1.00 76.31 80 ILE A N 1
ATOM 583 C CA . ILE A 1 80 ? 7.005 -4.862 8.673 1.00 76.31 80 ILE A CA 1
ATOM 584 C C . ILE A 1 80 ? 6.934 -5.475 10.061 1.00 76.31 80 ILE A C 1
ATOM 586 O O . ILE A 1 80 ? 6.241 -6.472 10.272 1.00 76.31 80 ILE A O 1
ATOM 590 N N . ILE A 1 81 ? 7.622 -4.843 11.006 1.00 74.56 81 ILE A N 1
ATOM 591 C CA . ILE A 1 81 ? 7.523 -5.163 12.427 1.00 74.56 81 ILE A CA 1
ATOM 592 C C . ILE A 1 81 ? 6.823 -3.986 13.105 1.00 74.56 81 ILE A C 1
ATOM 594 O O . ILE A 1 81 ? 7.415 -2.920 13.285 1.00 74.56 81 ILE A O 1
ATOM 598 N N . GLU A 1 82 ? 5.540 -4.156 13.424 1.00 67.31 82 GLU A N 1
ATOM 599 C CA . GLU A 1 82 ? 4.745 -3.190 14.181 1.00 67.31 82 GLU A CA 1
ATOM 600 C C . GLU A 1 82 ? 5.131 -3.291 15.665 1.00 67.31 82 GLU A C 1
ATOM 602 O O . GLU A 1 82 ? 4.650 -4.154 16.393 1.00 67.31 82 GLU A O 1
ATOM 607 N N . ASN A 1 83 ? 6.008 -2.390 16.110 1.00 61.06 83 ASN A N 1
ATOM 608 C CA . ASN A 1 83 ? 6.121 -2.056 17.528 1.00 61.06 83 ASN A CA 1
ATOM 609 C C . ASN A 1 83 ? 5.027 -1.030 17.856 1.00 61.06 83 ASN A C 1
ATOM 611 O O . ASN A 1 83 ? 4.649 -0.253 16.975 1.00 61.06 83 ASN A O 1
ATOM 615 N N . ASP A 1 84 ? 4.537 -0.991 19.100 1.00 53.56 84 ASP A N 1
ATOM 616 C CA . ASP A 1 84 ? 3.410 -0.153 19.570 1.00 53.56 84 ASP A CA 1
ATOM 617 C C . ASP A 1 84 ? 3.518 1.358 19.239 1.00 53.56 84 ASP A C 1
ATOM 619 O O . ASP A 1 84 ? 2.570 2.119 19.434 1.00 53.56 84 ASP A O 1
ATOM 623 N N . PHE A 1 85 ? 4.653 1.802 18.688 1.00 45.16 85 PHE A N 1
ATOM 624 C CA . PHE A 1 85 ? 4.939 3.158 18.237 1.00 45.16 85 PHE A CA 1
ATOM 625 C C . PHE A 1 85 ? 5.508 3.210 16.802 1.00 45.16 85 PHE A C 1
ATOM 627 O O . PHE A 1 85 ? 6.608 3.695 16.565 1.00 45.16 85 PHE A O 1
ATOM 634 N N . GLY A 1 86 ? 4.743 2.727 15.820 1.00 53.41 86 GLY A N 1
ATOM 635 C CA . GLY A 1 86 ? 5.068 2.885 14.396 1.00 53.41 86 GLY A CA 1
ATOM 636 C C . GLY A 1 86 ? 5.983 1.781 13.868 1.00 53.41 86 GLY A C 1
ATOM 637 O O . GLY A 1 86 ? 7.094 1.577 14.344 1.00 53.41 86 GLY A O 1
ATOM 638 N N . GLY A 1 87 ? 5.480 1.035 12.883 1.00 48.41 87 GLY A N 1
ATOM 639 C CA . GLY A 1 87 ? 6.187 -0.115 12.334 1.00 48.41 87 GLY A CA 1
ATOM 640 C C . GLY A 1 87 ? 7.484 0.266 11.627 1.00 48.41 87 GLY A C 1
ATOM 641 O O . GLY A 1 87 ? 7.524 1.230 10.861 1.00 48.41 87 GLY A O 1
ATOM 642 N N . THR A 1 88 ? 8.528 -0.522 11.866 1.00 46.47 88 THR A N 1
ATOM 643 C CA . THR A 1 88 ? 9.784 -0.453 11.117 1.00 46.47 88 THR A CA 1
ATOM 644 C C . THR A 1 88 ? 9.659 -1.343 9.883 1.00 46.47 88 THR A C 1
ATOM 646 O O . THR A 1 88 ? 9.229 -2.492 9.999 1.00 46.47 88 THR A O 1
ATOM 649 N N . VAL A 1 89 ? 10.034 -0.817 8.715 1.00 48.91 89 VAL A N 1
ATOM 650 C CA . VAL A 1 89 ? 10.205 -1.601 7.483 1.00 48.91 89 VAL A CA 1
ATOM 651 C C . VAL A 1 89 ? 11.681 -1.982 7.382 1.00 48.91 89 VAL A C 1
ATOM 653 O O . VAL A 1 89 ? 12.532 -1.090 7.327 1.00 48.91 89 VAL A O 1
ATOM 656 N N . LEU A 1 90 ? 11.971 -3.283 7.413 1.00 44.88 90 LEU A N 1
ATOM 657 C CA . LEU A 1 90 ? 13.303 -3.862 7.207 1.00 44.88 90 LEU A CA 1
ATOM 658 C C . LEU A 1 90 ? 13.424 -4.422 5.788 1.00 44.88 90 LEU A C 1
ATOM 660 O O . LEU A 1 90 ? 12.445 -5.053 5.315 1.00 44.88 90 LEU A O 1
#